Protein AF-E2C4A9-F1 (afdb_monomer)

InterPro domains:
  IPR036397 Ribonuclease H superfamily [G3DSA:3.30.420.10] (1-57)

Organism: Harpegnathos saltator (NCBI:txid610380)

Mean predicted aligned error: 4.41 Å

Solvent-accessible surface area (backbone atoms only — not comparable to full-atom values): 3666 Å² total; per-residue (Å²): 106,76,69,61,55,63,37,45,70,79,63,58,90,42,72,68,50,37,56,50,33,47,53,54,59,55,75,67,58,55,70,70,58,56,51,53,50,55,55,50,48,55,52,48,54,53,48,27,59,76,53,72,71,42,87,75,77,90,82,130

Secondary structure (DSSP, 8-state):
-HHHHHHTTT---SHHHHHHHHHHHHHT--HHHHHHHHHHHHHHHHHHHHTTTPPPP---

pLDDT: mean 91.28, std 8.58, range [52.28, 98.19]

Foldseek 3Di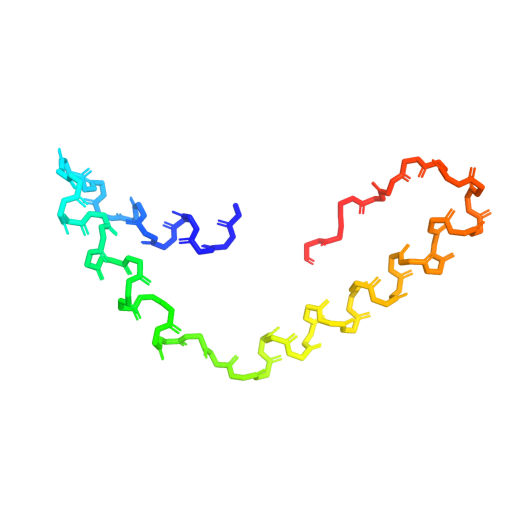:
DPLVCQLCVVPDPDPVSSVVSSVVSVVVDDVVVVVVVVVVVVVQVVVCVVVVNDDGDPDD

Radius of gyration: 15.67 Å; Cα contacts (8 Å, |Δi|>4): 23; chains: 1; bounding box: 27×15×42 Å

Structure (mmCIF, N/CA/C/O backbone):
data_AF-E2C4A9-F1
#
_entry.id   AF-E2C4A9-F1
#
loop_
_atom_site.group_PDB
_atom_site.id
_atom_site.type_symbol
_atom_site.label_atom_id
_atom_site.label_alt_id
_atom_site.label_comp_id
_atom_site.label_asym_id
_atom_site.label_entity_id
_atom_site.label_seq_id
_atom_site.pdbx_PDB_ins_code
_atom_site.Cartn_x
_atom_site.Cartn_y
_atom_site.Cartn_z
_atom_site.occupancy
_atom_site.B_iso_or_equiv
_atom_site.auth_seq_id
_atom_site.auth_comp_id
_atom_site.auth_asym_id
_atom_site.auth_atom_id
_atom_site.pdbx_PDB_model_num
ATOM 1 N N . GLY A 1 1 ? 8.188 -3.415 1.693 1.00 84.69 1 GLY A N 1
ATOM 2 C CA . GLY A 1 1 ? 6.852 -2.798 1.587 1.00 84.69 1 GLY A CA 1
ATOM 3 C C . GLY A 1 1 ? 6.212 -3.282 0.309 1.00 84.69 1 GLY A C 1
ATOM 4 O O . GLY A 1 1 ? 6.828 -3.109 -0.735 1.00 84.69 1 GLY A O 1
ATOM 5 N N . TYR A 1 2 ? 5.021 -3.879 0.401 1.00 91.25 2 TYR A N 1
ATOM 6 C CA . TYR A 1 2 ? 4.421 -4.749 -0.624 1.00 91.25 2 TYR A CA 1
ATOM 7 C C . TYR A 1 2 ? 4.569 -4.255 -2.076 1.00 91.25 2 TYR A C 1
ATOM 9 O O . TYR A 1 2 ? 5.274 -4.873 -2.867 1.00 91.25 2 TYR A O 1
ATOM 17 N N . LEU A 1 3 ? 4.002 -3.090 -2.417 1.00 93.12 3 LEU A N 1
ATOM 18 C CA . LEU A 1 3 ? 4.047 -2.570 -3.792 1.00 93.12 3 LEU A CA 1
ATOM 19 C C . LEU A 1 3 ? 5.482 -2.312 -4.284 1.00 93.12 3 LEU A C 1
ATOM 21 O O . LEU A 1 3 ? 5.793 -2.550 -5.446 1.00 93.12 3 LEU A O 1
ATOM 25 N N . LYS A 1 4 ? 6.378 -1.847 -3.403 1.00 93.75 4 LYS A N 1
ATOM 26 C CA . LYS A 1 4 ? 7.781 -1.587 -3.759 1.00 93.75 4 LYS A CA 1
ATOM 27 C C . LYS A 1 4 ? 8.497 -2.878 -4.163 1.00 93.75 4 LYS A C 1
ATOM 29 O O . LYS A 1 4 ? 9.269 -2.857 -5.111 1.00 93.75 4 LYS A O 1
ATOM 34 N N . GLU A 1 5 ? 8.252 -3.985 -3.470 1.00 95.25 5 GLU A N 1
ATOM 35 C CA . GLU A 1 5 ? 8.875 -5.275 -3.802 1.00 95.25 5 GLU A CA 1
ATOM 36 C C . GLU A 1 5 ? 8.440 -5.764 -5.191 1.00 95.25 5 GLU A C 1
ATOM 38 O O . GLU A 1 5 ? 9.280 -6.176 -5.992 1.00 95.25 5 GLU A O 1
ATOM 43 N N . LEU A 1 6 ? 7.159 -5.600 -5.530 1.00 95.44 6 LEU A N 1
ATOM 44 C CA . LEU A 1 6 ? 6.630 -5.946 -6.852 1.00 95.44 6 LEU A CA 1
ATOM 45 C C . LEU A 1 6 ? 7.200 -5.048 -7.960 1.00 95.44 6 LEU A C 1
ATOM 47 O O . LEU A 1 6 ? 7.698 -5.538 -8.973 1.00 95.44 6 LEU A O 1
ATOM 51 N N . VAL A 1 7 ? 7.225 -3.730 -7.735 1.00 95.94 7 VAL A N 1
ATOM 52 C CA . VAL A 1 7 ? 7.747 -2.749 -8.703 1.00 95.94 7 VAL A CA 1
ATOM 53 C C . VAL A 1 7 ? 9.208 -3.015 -9.072 1.00 95.94 7 VAL A C 1
ATOM 55 O O . VAL A 1 7 ? 9.600 -2.766 -10.212 1.00 95.94 7 VAL A O 1
ATOM 58 N N . TYR A 1 8 ? 10.000 -3.530 -8.129 1.00 96.00 8 TYR A N 1
ATOM 59 C CA . TYR A 1 8 ? 11.428 -3.793 -8.307 1.00 96.00 8 TYR A CA 1
ATOM 60 C C . TYR A 1 8 ? 11.773 -5.262 -8.589 1.00 96.00 8 TYR A C 1
ATOM 62 O O . TYR A 1 8 ? 12.953 -5.5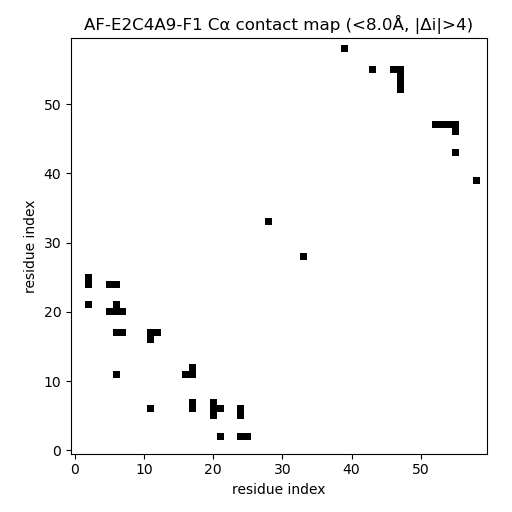78 -8.725 1.00 96.00 8 TYR A O 1
ATOM 70 N N . THR A 1 9 ? 10.787 -6.155 -8.739 1.00 94.62 9 THR A N 1
ATOM 71 C CA . THR A 1 9 ? 11.025 -7.598 -8.958 1.00 94.62 9 THR A CA 1
ATOM 72 C C . THR A 1 9 ? 11.895 -7.878 -10.190 1.00 94.62 9 THR A C 1
ATOM 74 O O . THR A 1 9 ? 12.669 -8.830 -10.199 1.00 94.62 9 THR A O 1
ATOM 77 N N . ASN A 1 10 ? 11.819 -7.032 -11.220 1.00 92.44 10 ASN A N 1
ATOM 78 C CA . ASN A 1 10 ? 12.619 -7.155 -12.440 1.00 92.44 10 ASN A CA 1
ATOM 79 C C . ASN A 1 10 ? 13.775 -6.143 -12.542 1.00 92.44 10 ASN A C 1
ATOM 81 O O . ASN A 1 10 ? 14.304 -5.953 -13.633 1.00 92.44 10 ASN A O 1
ATOM 85 N N . ASN A 1 11 ? 14.147 -5.497 -11.430 1.00 94.31 11 ASN A N 1
ATOM 86 C CA . ASN A 1 11 ? 15.216 -4.497 -11.338 1.00 94.31 11 ASN A CA 1
ATOM 87 C C . ASN A 1 11 ? 15.164 -3.423 -12.454 1.00 94.31 11 ASN A C 1
ATOM 89 O O . ASN A 1 11 ? 16.045 -3.373 -13.313 1.00 94.31 11 ASN A O 1
ATOM 93 N N . PRO A 1 12 ? 14.122 -2.569 -12.487 1.00 94.88 12 PRO A N 1
ATOM 94 C CA . PRO A 1 12 ? 13.954 -1.585 -13.549 1.00 94.88 12 PRO A CA 1
ATOM 95 C C . PRO A 1 12 ? 15.089 -0.548 -13.550 1.00 94.88 12 PRO A C 1
ATOM 97 O O . PRO A 1 12 ? 15.303 0.158 -12.568 1.00 94.88 12 PRO A O 1
ATOM 100 N N . GLU A 1 13 ? 15.778 -0.408 -14.685 1.00 96.31 13 GLU A N 1
ATOM 101 C CA . GLU A 1 13 ? 16.928 0.503 -14.832 1.00 96.31 13 GLU A CA 1
ATOM 102 C C . GLU A 1 13 ? 16.542 1.944 -15.203 1.00 96.31 13 GLU A C 1
ATOM 104 O O . GLU A 1 13 ? 17.378 2.845 -15.196 1.00 96.31 13 GLU A O 1
ATOM 109 N N . THR A 1 14 ? 15.270 2.186 -15.537 1.00 97.50 14 THR A N 1
ATOM 110 C CA . THR A 1 14 ? 14.789 3.512 -15.943 1.00 97.50 14 THR A CA 1
ATOM 111 C C . THR A 1 14 ? 13.552 3.927 -15.168 1.00 97.50 14 THR A C 1
ATOM 113 O O . THR A 1 14 ? 12.707 3.111 -14.795 1.00 97.50 14 THR A O 1
ATOM 116 N N . THR A 1 15 ? 13.397 5.238 -14.995 1.00 96.62 15 THR A N 1
ATOM 117 C CA . THR A 1 15 ? 12.214 5.820 -14.355 1.00 96.62 15 THR A CA 1
ATOM 118 C C . THR A 1 15 ? 10.922 5.437 -15.079 1.00 96.62 15 THR A C 1
ATOM 120 O O . THR A 1 15 ? 9.914 5.179 -14.425 1.00 96.62 15 THR A O 1
ATOM 123 N N . GLU A 1 16 ? 10.934 5.359 -16.412 1.00 97.81 16 GLU A N 1
ATOM 124 C CA . GLU A 1 16 ? 9.754 4.968 -17.193 1.00 97.81 16 GLU A CA 1
ATOM 125 C C . GLU A 1 16 ? 9.379 3.497 -16.995 1.00 97.81 16 GLU A C 1
ATOM 127 O O . GLU A 1 16 ? 8.194 3.167 -16.919 1.00 97.81 16 GLU A O 1
ATOM 132 N N . HIS A 1 17 ? 10.367 2.617 -16.822 1.00 97.00 17 HIS A N 1
ATOM 133 C CA . HIS A 1 17 ? 10.114 1.224 -16.471 1.00 97.00 17 HIS A CA 1
ATOM 134 C C . HIS A 1 17 ? 9.478 1.121 -15.077 1.00 97.00 17 HIS A C 1
ATOM 136 O O . HIS A 1 17 ? 8.404 0.534 -14.940 1.00 97.00 17 HIS A O 1
ATOM 142 N N . SER A 1 18 ? 10.041 1.790 -14.065 1.00 96.62 18 SER A N 1
ATOM 143 C CA . SER A 1 18 ? 9.458 1.807 -12.714 1.00 96.62 18 SER A CA 1
ATOM 144 C C . SER A 1 18 ? 8.032 2.363 -12.710 1.00 96.62 18 SER A C 1
ATOM 146 O O . SER A 1 18 ? 7.139 1.793 -12.091 1.00 96.62 18 SER A O 1
ATOM 148 N N . LYS A 1 19 ? 7.778 3.442 -13.459 1.00 97.75 19 LYS A N 1
ATOM 149 C CA . LYS A 1 19 ? 6.443 4.035 -13.640 1.00 97.75 19 LYS A CA 1
ATOM 150 C C . LYS A 1 19 ? 5.438 3.073 -14.279 1.00 97.75 19 LYS A C 1
ATOM 152 O O . LYS A 1 19 ? 4.252 3.138 -13.949 1.00 97.75 19 LYS A O 1
ATOM 157 N N . ARG A 1 20 ? 5.870 2.231 -15.222 1.00 97.81 20 ARG A N 1
ATOM 158 C CA . ARG A 1 20 ? 5.015 1.212 -15.847 1.00 97.81 20 ARG A CA 1
ATOM 159 C C . ARG A 1 20 ? 4.683 0.105 -14.856 1.00 97.81 20 ARG A C 1
ATOM 161 O O . ARG A 1 20 ? 3.514 -0.244 -14.731 1.00 97.81 20 ARG A O 1
ATOM 168 N N . ASN A 1 21 ? 5.687 -0.373 -14.123 1.00 97.44 21 ASN A N 1
ATOM 169 C CA . ASN A 1 21 ? 5.493 -1.386 -13.093 1.00 97.44 21 ASN A CA 1
ATOM 170 C C . ASN A 1 21 ? 4.539 -0.877 -12.009 1.00 97.44 21 ASN A C 1
ATOM 172 O O . ASN A 1 21 ? 3.590 -1.569 -11.690 1.00 97.44 21 ASN A O 1
ATOM 176 N N . ILE A 1 22 ? 4.702 0.359 -11.521 1.00 97.38 22 ILE A N 1
ATOM 177 C CA . ILE A 1 22 ? 3.786 0.948 -10.528 1.00 97.38 22 ILE A CA 1
ATOM 178 C C . ILE A 1 22 ? 2.331 0.879 -10.997 1.00 97.38 22 ILE A C 1
ATOM 180 O O . ILE A 1 22 ? 1.479 0.448 -10.233 1.00 97.38 22 ILE A O 1
ATOM 184 N N . ARG A 1 23 ? 2.044 1.283 -12.242 1.00 98.19 23 ARG A N 1
ATOM 185 C CA . ARG A 1 23 ? 0.673 1.253 -12.775 1.00 98.19 23 ARG A CA 1
ATOM 186 C C . ARG A 1 23 ? 0.138 -0.1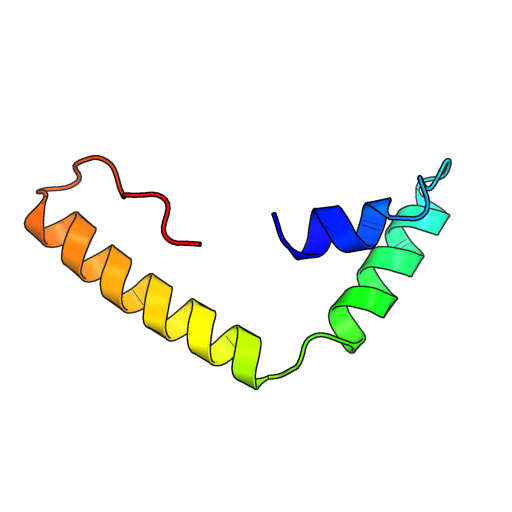72 -12.862 1.00 98.19 23 ARG A C 1
ATOM 188 O O . ARG A 1 23 ? -0.913 -0.438 -12.301 1.00 98.19 23 ARG A O 1
ATOM 195 N N . ARG A 1 24 ? 0.909 -1.083 -13.469 1.00 97.56 24 ARG A N 1
ATOM 196 C CA . ARG A 1 24 ? 0.535 -2.499 -13.585 1.00 97.56 24 ARG A CA 1
ATOM 197 C C . ARG A 1 24 ? 0.243 -3.115 -12.219 1.00 97.56 24 ARG A C 1
ATOM 199 O O . ARG A 1 24 ? -0.807 -3.701 -12.030 1.00 97.56 24 ARG A O 1
ATOM 206 N N . GLU A 1 25 ? 1.166 -2.973 -11.273 1.00 97.19 25 GLU A N 1
ATOM 207 C CA . GLU A 1 25 ? 1.016 -3.588 -9.956 1.00 97.19 25 GLU A CA 1
ATOM 208 C C . GLU A 1 25 ? -0.140 -2.971 -9.163 1.00 97.19 25 GLU A C 1
ATOM 210 O O . GLU A 1 25 ? -0.786 -3.694 -8.419 1.00 97.19 25 GLU A O 1
ATOM 215 N N . ILE A 1 26 ? -0.434 -1.671 -9.325 1.00 96.12 26 ILE A N 1
ATOM 216 C CA . ILE A 1 26 ? -1.625 -1.042 -8.729 1.00 96.12 26 ILE A CA 1
ATOM 217 C C . ILE A 1 26 ? -2.910 -1.629 -9.317 1.00 96.12 26 ILE A C 1
ATOM 219 O O . ILE A 1 26 ? -3.830 -1.916 -8.554 1.00 96.12 26 ILE A O 1
ATOM 223 N N . ASP A 1 27 ? -2.970 -1.821 -10.636 1.00 97.00 27 ASP A N 1
ATOM 224 C CA . ASP A 1 27 ? -4.151 -2.374 -11.313 1.00 97.00 27 ASP A CA 1
ATOM 225 C C . ASP A 1 27 ? -4.441 -3.825 -10.874 1.00 97.00 27 ASP A C 1
ATOM 227 O O . ASP A 1 27 ? -5.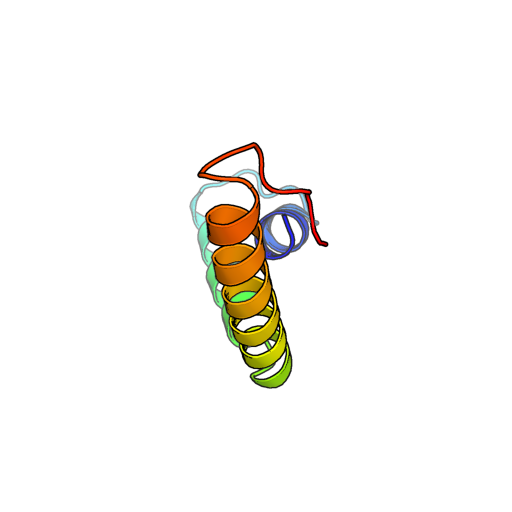595 -4.248 -10.847 1.00 97.00 27 ASP A O 1
ATOM 231 N N . GLU A 1 28 ? -3.413 -4.566 -10.451 1.00 96.19 28 GLU A N 1
ATOM 232 C CA . GLU A 1 28 ? -3.531 -5.930 -9.912 1.00 96.19 28 GLU A CA 1
ATOM 233 C C . GLU A 1 28 ? -3.897 -5.977 -8.412 1.00 96.19 28 GLU A C 1
ATOM 235 O O . GLU A 1 28 ? -4.198 -7.052 -7.873 1.00 96.19 28 GLU A O 1
ATOM 240 N N . ILE A 1 29 ? -3.902 -4.836 -7.702 1.00 94.69 29 ILE A N 1
ATOM 241 C CA . IL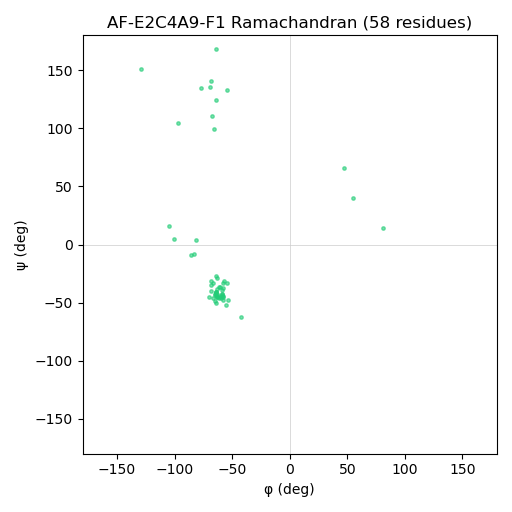E A 1 29 ? -4.282 -4.798 -6.284 1.00 94.69 29 ILE A CA 1
ATOM 242 C C . ILE A 1 29 ? -5.766 -5.127 -6.144 1.00 94.69 29 ILE A C 1
ATOM 244 O O . ILE A 1 29 ? -6.662 -4.341 -6.444 1.00 94.69 29 ILE A O 1
ATOM 248 N N . GLN A 1 30 ? -6.020 -6.295 -5.569 1.00 94.38 30 GLN A N 1
ATOM 249 C CA . GLN A 1 30 ? -7.365 -6.756 -5.277 1.00 94.38 30 GLN A CA 1
ATOM 250 C C . GLN A 1 30 ? -8.017 -5.923 -4.156 1.00 94.38 30 GLN A C 1
ATOM 252 O O . GLN A 1 30 ? -7.394 -5.721 -3.105 1.00 94.38 30 GLN A O 1
ATOM 257 N N . PRO A 1 31 ? -9.297 -5.516 -4.291 1.00 93.44 31 PRO A N 1
ATOM 258 C CA . PRO A 1 31 ? -9.989 -4.693 -3.292 1.00 93.44 31 PRO A CA 1
ATOM 259 C C . PRO A 1 31 ? -9.975 -5.265 -1.867 1.00 93.44 31 PRO A C 1
ATOM 261 O O . PRO A 1 31 ? -9.886 -4.514 -0.895 1.00 93.44 31 PRO A O 1
ATOM 264 N N . PHE A 1 32 ? -9.999 -6.595 -1.717 1.00 93.62 32 PHE A N 1
ATOM 265 C CA . PHE A 1 32 ? -9.957 -7.237 -0.398 1.00 93.62 32 PHE A CA 1
ATOM 266 C C . PHE A 1 32 ? -8.649 -6.950 0.362 1.00 93.62 32 PHE A C 1
ATOM 268 O O . PHE A 1 32 ? -8.642 -6.939 1.594 1.00 93.62 32 PHE A O 1
ATOM 275 N N . MET A 1 33 ? -7.532 -6.722 -0.342 1.00 92.50 33 MET A N 1
ATOM 276 C CA . MET A 1 33 ? -6.259 -6.370 0.295 1.00 92.50 33 MET A CA 1
ATOM 277 C C . MET A 1 33 ? -6.337 -4.977 0.921 1.00 92.50 33 MET A C 1
ATOM 279 O O . MET A 1 33 ? -5.879 -4.781 2.046 1.00 92.50 33 MET A O 1
ATOM 283 N N . LEU A 1 34 ? -6.986 -4.030 0.237 1.00 92.44 34 LEU A N 1
ATOM 284 C CA . LEU A 1 34 ? -7.206 -2.677 0.751 1.00 92.44 34 LEU A CA 1
ATOM 285 C C . LEU A 1 34 ? -8.091 -2.694 2.001 1.00 92.44 34 LEU A C 1
ATOM 287 O O . LEU A 1 34 ? -7.784 -2.010 2.977 1.00 92.44 34 LEU A O 1
ATOM 291 N N . GLN A 1 35 ? -9.138 -3.526 2.009 1.00 94.31 35 GLN A N 1
ATOM 292 C CA . GLN A 1 35 ? -9.986 -3.709 3.187 1.00 94.31 35 GLN A CA 1
ATOM 293 C C . GLN A 1 35 ? -9.168 -4.173 4.403 1.00 94.31 35 GLN A C 1
ATOM 295 O O . GLN A 1 35 ? -9.269 -3.573 5.474 1.00 94.31 35 GLN A O 1
ATOM 300 N N . LYS A 1 36 ? -8.300 -5.180 4.235 1.00 91.94 36 LYS A N 1
ATOM 301 C CA . LYS A 1 36 ? -7.426 -5.663 5.318 1.00 91.94 36 LYS A CA 1
ATOM 302 C C . LYS A 1 36 ? -6.505 -4.569 5.860 1.00 91.94 36 LYS A C 1
ATOM 304 O O . LYS A 1 36 ? -6.309 -4.491 7.070 1.00 91.94 36 LYS A O 1
ATOM 309 N N . ILE A 1 37 ? -5.967 -3.707 4.992 1.00 90.62 37 ILE A N 1
ATOM 310 C CA . ILE A 1 37 ? -5.124 -2.580 5.418 1.00 90.62 37 ILE A CA 1
ATOM 311 C C . ILE A 1 37 ? -5.925 -1.576 6.255 1.00 90.62 37 ILE A C 1
ATOM 313 O O . ILE A 1 37 ? -5.435 -1.139 7.294 1.00 90.62 37 ILE A O 1
ATOM 317 N N . ILE A 1 38 ? -7.159 -1.244 5.863 1.00 93.12 38 ILE A N 1
ATOM 318 C CA . ILE A 1 38 ? -8.029 -0.332 6.630 1.00 93.12 38 ILE A CA 1
ATOM 319 C C . ILE A 1 38 ? -8.375 -0.924 8.005 1.00 93.12 38 ILE A C 1
ATOM 321 O O . ILE A 1 38 ? -8.333 -0.224 9.023 1.00 93.12 38 ILE A O 1
ATOM 325 N N . GLU A 1 39 ? -8.682 -2.220 8.060 1.00 93.25 39 GLU A N 1
ATOM 326 C CA . GLU A 1 39 ? -8.945 -2.928 9.315 1.00 93.25 39 GLU A CA 1
ATOM 327 C C . GLU A 1 39 ? -7.707 -2.939 10.223 1.00 93.25 39 GLU A C 1
ATOM 329 O O . GLU A 1 39 ? -7.810 -2.658 11.421 1.00 93.25 39 GLU A O 1
ATOM 334 N N . ASN A 1 40 ? -6.528 -3.219 9.660 1.00 90.62 40 ASN A N 1
ATOM 335 C CA . ASN A 1 40 ? -5.265 -3.195 10.395 1.00 90.62 40 ASN A CA 1
ATOM 336 C C . ASN A 1 40 ? -4.944 -1.788 10.918 1.00 90.62 40 ASN A C 1
ATOM 338 O O . ASN A 1 40 ? -4.628 -1.621 12.094 1.00 90.62 40 ASN A O 1
ATOM 342 N N . PHE A 1 41 ? -5.108 -0.763 10.081 1.00 90.69 41 PHE A N 1
ATOM 343 C CA . PHE A 1 41 ? -4.908 0.629 10.471 1.00 90.69 41 PHE A CA 1
ATOM 344 C C . PHE A 1 41 ? -5.816 1.020 11.640 1.00 90.69 41 PHE A C 1
ATOM 346 O O . PHE A 1 41 ? -5.352 1.587 12.628 1.00 90.69 41 PHE A O 1
ATOM 353 N N . THR A 1 42 ? -7.096 0.646 11.583 1.00 92.69 42 THR A N 1
ATOM 354 C CA . THR A 1 42 ? -8.050 0.911 12.669 1.00 92.69 42 THR A CA 1
ATOM 355 C C . THR A 1 42 ? -7.593 0.278 13.988 1.00 92.69 42 THR A C 1
ATOM 357 O O . THR A 1 42 ? -7.628 0.928 15.035 1.00 92.69 42 THR A O 1
ATOM 360 N N . LYS A 1 43 ? -7.095 -0.966 13.949 1.00 90.81 43 LYS A N 1
ATOM 361 C CA . LYS A 1 43 ? -6.514 -1.638 15.124 1.00 90.81 43 LYS A CA 1
ATOM 362 C C . LYS A 1 43 ? -5.276 -0.902 15.638 1.00 90.81 43 LYS A C 1
ATOM 364 O O . LYS A 1 43 ? -5.161 -0.683 16.841 1.00 90.81 43 LYS A O 1
ATOM 369 N N . GLN A 1 44 ? -4.384 -0.469 14.747 1.00 89.12 44 GLN A N 1
ATOM 370 C CA . GLN A 1 44 ? -3.188 0.286 15.128 1.00 89.12 44 GLN A CA 1
ATOM 371 C C . GLN A 1 44 ? -3.525 1.633 15.775 1.00 89.12 44 GLN A C 1
ATOM 373 O O . GLN A 1 44 ? -2.891 1.996 16.761 1.00 89.12 44 GLN A O 1
ATOM 378 N N . VAL A 1 45 ? -4.548 2.347 15.298 1.00 91.06 45 VAL A N 1
ATOM 379 C CA . VAL A 1 45 ? -5.018 3.592 15.931 1.00 91.06 45 VAL A CA 1
ATOM 380 C C . VAL A 1 45 ? -5.453 3.342 17.377 1.00 91.06 45 VAL A C 1
ATOM 382 O O . VAL A 1 45 ? -5.070 4.093 18.278 1.00 91.06 45 VAL A O 1
ATOM 385 N N . VAL A 1 46 ? -6.204 2.264 17.629 1.00 91.88 46 VAL A N 1
ATOM 386 C CA . VAL A 1 46 ? -6.601 1.870 18.991 1.00 91.88 46 VAL A CA 1
ATOM 387 C C . VAL A 1 46 ? -5.375 1.529 19.842 1.00 91.88 46 VAL A C 1
ATOM 389 O O . VAL A 1 46 ? -5.262 2.012 20.970 1.00 91.88 46 VAL A O 1
ATOM 392 N N . THR A 1 47 ? -4.429 0.759 19.302 1.00 90.38 47 THR A N 1
ATOM 393 C CA . THR A 1 47 ? -3.176 0.420 19.991 1.00 90.38 47 THR A CA 1
ATOM 394 C C . THR A 1 47 ? -2.364 1.666 20.343 1.00 90.38 47 THR A C 1
ATOM 396 O O . THR A 1 47 ? -1.947 1.798 21.490 1.00 90.38 47 THR A O 1
ATOM 399 N N . CYS A 1 48 ? -2.205 2.609 19.410 1.00 91.50 48 CYS A N 1
ATOM 400 C CA . CYS A 1 48 ? -1.513 3.886 19.623 1.00 91.50 48 CYS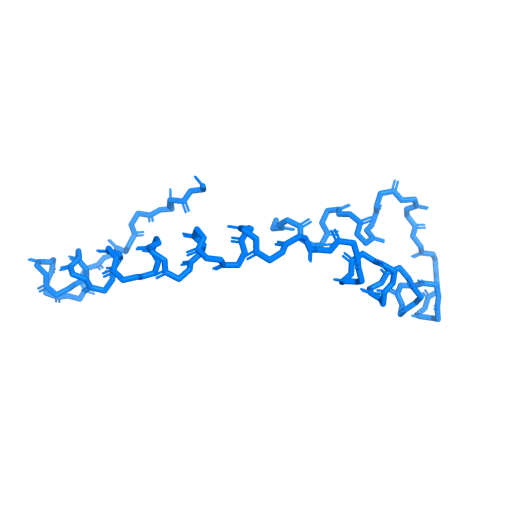 A CA 1
ATOM 401 C C . CYS A 1 48 ? -2.149 4.693 20.759 1.00 91.50 48 CYS A C 1
ATOM 403 O O . CYS A 1 48 ? -1.469 5.221 21.640 1.00 91.50 48 CYS A O 1
ATOM 405 N N . LYS A 1 49 ? -3.484 4.760 20.775 1.00 92.62 49 LYS A N 1
ATOM 406 C CA . LYS A 1 49 ? -4.217 5.440 21.844 1.00 92.62 49 LYS A CA 1
ATOM 407 C C . LYS A 1 49 ? -3.953 4.781 23.199 1.00 92.62 49 LYS A C 1
ATOM 409 O O . LYS A 1 49 ? -3.665 5.476 24.172 1.00 92.62 49 LYS A O 1
ATOM 414 N N . ASN A 1 50 ? -4.015 3.452 23.258 1.00 90.88 50 ASN A N 1
ATOM 415 C CA . ASN A 1 50 ? -3.800 2.690 24.489 1.00 90.88 50 ASN A CA 1
ATOM 416 C C . ASN A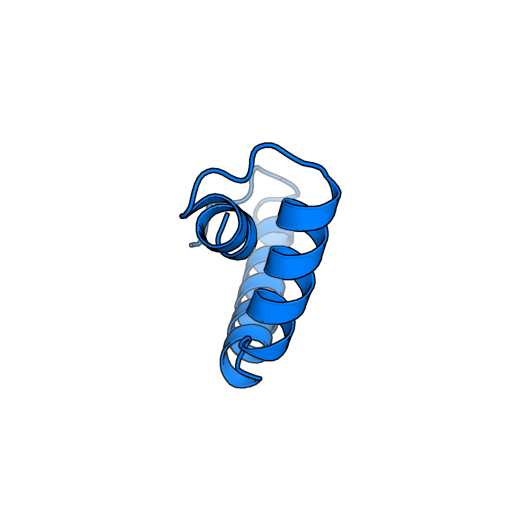 1 50 ? -2.346 2.764 24.979 1.00 90.88 50 ASN A C 1
ATOM 418 O O . ASN A 1 50 ? -2.110 2.776 26.185 1.00 90.88 50 ASN A O 1
ATOM 422 N N . SER A 1 51 ? -1.382 2.886 24.063 1.00 91.44 51 SER A N 1
ATOM 423 C CA . SER A 1 51 ? 0.033 3.096 24.378 1.00 91.44 51 SER A CA 1
ATOM 424 C C . SER A 1 51 ? 0.384 4.558 24.682 1.00 91.44 51 SER A C 1
ATOM 426 O O . SER A 1 51 ? 1.556 4.861 24.898 1.00 91.44 51 SER A O 1
ATOM 428 N N . ARG A 1 52 ? -0.601 5.473 24.710 1.00 90.62 52 ARG A N 1
ATOM 429 C CA . ARG A 1 52 ? -0.411 6.926 24.895 1.00 90.62 52 ARG A CA 1
ATOM 430 C C . ARG A 1 52 ? 0.562 7.535 23.877 1.00 90.62 52 ARG A C 1
ATOM 432 O O . ARG A 1 52 ? 1.377 8.383 24.227 1.00 90.62 52 ARG A O 1
ATOM 439 N N . GLY A 1 53 ? 0.479 7.096 22.622 1.00 87.00 53 GLY A N 1
ATOM 440 C CA . GLY A 1 53 ? 1.376 7.538 21.553 1.00 87.00 53 GLY A CA 1
ATOM 441 C C . GLY A 1 53 ? 2.735 6.835 21.546 1.00 87.00 53 GLY A C 1
ATOM 442 O O . GLY A 1 53 ? 3.657 7.303 20.883 1.00 87.00 53 GLY A O 1
ATOM 443 N N . GLY A 1 54 ? 2.880 5.728 22.283 1.00 86.69 54 GLY A N 1
ATOM 444 C CA . GLY A 1 54 ? 4.059 4.869 22.218 1.00 86.69 54 GLY A CA 1
ATOM 445 C C . GLY A 1 54 ? 4.230 4.208 20.846 1.00 86.69 54 GLY A C 1
ATOM 446 O O . GLY A 1 54 ? 3.323 4.223 20.012 1.00 86.69 54 GLY A O 1
ATOM 447 N N . HIS A 1 55 ? 5.397 3.602 20.623 1.00 85.06 55 HIS A N 1
ATOM 448 C CA . HIS A 1 55 ? 5.751 2.988 19.342 1.00 85.06 55 HIS A CA 1
ATOM 44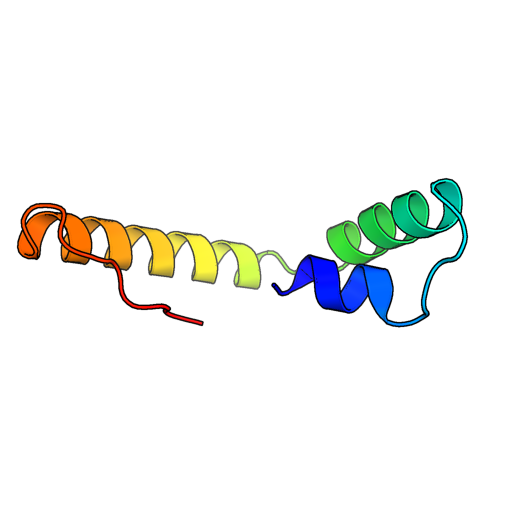9 C C . HIS A 1 55 ? 4.709 1.954 18.887 1.00 85.06 55 HIS A C 1
ATOM 451 O O . HIS A 1 55 ? 4.280 1.097 19.664 1.00 85.06 55 HIS A O 1
ATOM 457 N N . LEU A 1 56 ? 4.307 2.049 17.620 1.00 81.38 56 LEU A N 1
ATOM 458 C CA . LEU A 1 56 ? 3.429 1.074 16.988 1.00 81.38 56 LEU A CA 1
ATOM 459 C C . LEU A 1 56 ? 4.244 -0.166 16.630 1.00 81.38 56 LEU A C 1
ATOM 461 O O . LEU A 1 56 ? 5.344 -0.048 16.105 1.00 81.38 56 LEU A O 1
ATOM 465 N N . GLN A 1 57 ? 3.711 -1.350 16.921 1.00 74.12 57 GLN A N 1
ATOM 466 C CA . GLN A 1 57 ? 4.323 -2.585 16.441 1.00 74.12 57 GLN A CA 1
ATOM 467 C C . GLN A 1 57 ? 4.178 -2.671 14.920 1.00 74.12 57 GLN A C 1
ATOM 469 O O . GLN A 1 57 ? 3.117 -2.339 14.384 1.00 74.12 57 GLN A O 1
ATOM 474 N N . ASP A 1 58 ? 5.220 -3.155 14.246 1.00 64.50 58 ASP A N 1
ATOM 475 C CA . ASP A 1 58 ? 5.142 -3.520 12.834 1.00 64.50 58 ASP A CA 1
ATOM 476 C C . ASP A 1 58 ? 4.184 -4.707 12.680 1.00 64.50 58 ASP A C 1
ATOM 478 O O . ASP A 1 58 ? 4.531 -5.859 12.943 1.00 64.50 58 ASP A O 1
ATOM 482 N N . VAL A 1 59 ? 2.946 -4.413 12.288 1.00 60.94 59 VAL A N 1
ATOM 483 C CA . VAL A 1 59 ? 1.963 -5.429 11.907 1.00 60.94 59 VAL A CA 1
ATOM 484 C C . VAL A 1 59 ? 1.993 -5.545 10.385 1.00 60.94 59 VAL A C 1
ATOM 486 O O . VAL A 1 59 ? 1.499 -4.644 9.702 1.00 60.94 59 VAL A O 1
ATOM 489 N N . ILE A 1 60 ? 2.604 -6.628 9.890 1.00 52.28 60 ILE A N 1
ATOM 490 C CA . ILE A 1 60 ? 2.632 -7.037 8.473 1.00 52.28 60 ILE A CA 1
ATOM 491 C C . ILE A 1 60 ? 1.335 -7.766 8.123 1.00 52.28 60 ILE 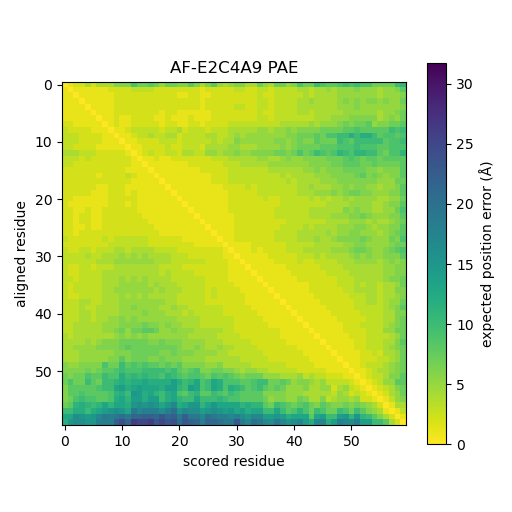A C 1
ATOM 493 O O . ILE A 1 60 ? 0.965 -8.696 8.875 1.00 52.28 60 ILE A O 1
#

Sequence (60 aa):
GYLKELVYTNNPETTEHSKRNIRREIDEIQPFMLQKIIENFTKQVVTCKNSRGGHLQDVI